Protein 3EPY (pdb70)

Radius of gyration: 21.67 Å; Cα contacts (8 Å, |Δi|>4): 206; chains: 2; bounding box: 31×44×67 Å

B-factor: mean 41.36, std 19.12, range [14.18, 283.68]

InterPro domains:
  IPR000582 Acyl-CoA-binding protein, ACBP [PF00887] (4-78)
  IPR000582 Acyl-CoA-binding protein, ACBP [PR00689] (4-19)
  IPR000582 Acyl-CoA-binding protein, ACBP [PR00689] (21-39)
  IPR000582 Acyl-CoA-binding protein, ACBP [PR00689] (44-59)
  IPR000582 Acyl-CoA-binding protein, ACBP [PR00689] (65-82)
  IPR000582 Acyl-CoA-binding protein, ACBP [PS51228] (3-88)
  IPR014352 FERM/acyl-CoA-binding protein superfamily [G3DSA:1.20.80.10] (1-88)
  IPR035984 Acyl-CoA binding protein superfamily [SSF47027] (3-87)

Nearest PDB structures (foldseek):
  3epy-assembly1_A  TM=1.001E+00  e=4.337E-12  Homo sapiens
  2fj9-assembly1_A  TM=4.838E-01  e=3.938E-06  Homo sapiens
  1hb6-assembly1_A  TM=4.825E-01  e=6.006E-06  Bos taurus
  3epy-assembly1_A  TM=1.011E+00  e=1.715E-12  Homo sapiens

Foldseek 3Di:
DVVVVVVVCVVVVVVVDPDDDDPVVVVVVVVCVCCVPPNDDDDDDPCPVVVVVVVVCVVVVVCPPPDPVRVVVVVVVVVVVVCVVPND/DVVVVVCVVVVVVVDPDDDDPVVVVVVVVCVCCVPPNDDPDDDPCPVVVVVVVVCVVVVVCPPDDPVRVVVVVVVVVVVVCVVPND

Structure (mmCIF, N/CA/C/O backbone):
data_3EPY
#
_entry.id   3EPY
#
_cell.length_a   114.515
_cell.length_b   27.922
_cell.length_c   60.437
_cell.angle_alpha   90.00
_cell.angle_beta   102.79
_cell.angle_gamma   90.00
#
_symmetry.space_group_name_H-M   'C 1 2 1'
#
loop_
_entity.id
_entity.type
_entity.pdbx_description
1 polymer 'Acyl-CoA-binding domain-containing protein 7'
2 non-polymer 'COENZYME A'
3 non-polymer 'PALMITIC ACID'
4 water water
#
loop_
_atom_site.group_PDB
_atom_site.id
_atom_site.type_symbol
_atom_site.label_atom_id
_atom_site.label_alt_id
_atom_site.label_comp_id
_atom_site.label_asym_id
_atom_site.label_entity_id
_atom_site.label_seq_id
_atom_site.pdbx_PDB_ins_code
_atom_site.Cartn_x
_atom_site.Cartn_y
_atom_site.Cartn_z
_atom_site.occupancy
_atom_site.B_iso_or_equiv
_atom_site.auth_seq_id
_atom_site.auth_comp_id
_atom_site.auth_asym_id
_atom_site.auth_atom_id
_atom_site.pdbx_PDB_model_num
ATOM 1 N N . MET A 1 2 ? 71.258 22.866 -35.736 1.00 75.08 1 MET A N 1
ATOM 2 C CA . MET A 1 2 ? 70.899 21.460 -35.616 1.00 76.09 1 MET A CA 1
ATOM 3 C C . MET A 1 2 ? 72.097 20.651 -35.139 1.00 89.58 1 MET A C 1
ATOM 4 O O . MET A 1 2 ? 71.942 19.587 -34.535 1.00 87.52 1 MET A O 1
ATOM 6 N N . ALA A 1 3 ? 73.294 21.160 -35.416 1.00 85.50 2 ALA A N 1
ATOM 7 C CA . ALA A 1 3 ? 74.520 20.541 -34.923 1.00 86.43 2 ALA A CA 1
ATOM 8 C C . ALA A 1 3 ? 74.535 20.527 -33.395 1.00 73.98 2 ALA A C 1
ATOM 9 O O . ALA A 1 3 ? 74.864 19.505 -32.778 1.00 50.95 2 ALA A O 1
ATOM 11 N N . LEU A 1 4 ? 74.183 21.670 -32.805 1.00 58.39 3 LEU A N 1
ATOM 12 C CA . LEU A 1 4 ? 74.093 21.818 -31.357 1.00 59.63 3 LEU A CA 1
ATOM 13 C C . LEU A 1 4 ? 73.050 20.884 -30.769 1.00 59.77 3 LEU A C 1
ATOM 14 O O . LEU A 1 4 ? 73.280 20.283 -29.727 1.00 56.57 3 LEU A O 1
ATOM 16 N N . GLN A 1 5 ? 71.901 20.767 -31.425 1.00 58.70 4 GLN A N 1
ATOM 17 C CA . GLN A 1 5 ? 70.845 19.900 -30.913 1.00 52.30 4 GLN A CA 1
ATOM 18 C C . GLN A 1 5 ? 71.346 18.467 -30.781 1.00 57.94 4 GLN A C 1
ATOM 19 O O . GLN A 1 5 ? 71.142 17.823 -29.756 1.00 60.78 4 GLN A O 1
ATOM 21 N N . ALA A 1 6 ? 72.011 17.973 -31.819 1.00 54.77 5 ALA A N 1
ATOM 22 C CA . ALA A 1 6 ? 72.535 16.612 -31.804 1.00 53.83 5 ALA A CA 1
ATOM 23 C C . ALA A 1 6 ? 73.581 16.419 -30.713 1.00 47.38 5 ALA A C 1
ATOM 24 O O . ALA A 1 6 ? 73.585 15.403 -30.019 1.00 46.98 5 ALA A O 1
ATOM 26 N N . ASP A 1 7 ? 74.477 17.388 -30.571 1.00 50.39 6 ASP A N 1
ATOM 27 C CA . ASP A 1 7 ? 75.507 17.317 -29.543 1.00 43.75 6 ASP A CA 1
ATOM 28 C C . ASP A 1 7 ? 74.888 17.356 -28.145 1.00 37.38 6 ASP A C 1
ATOM 29 O O . ASP A 1 7 ? 75.395 16.724 -27.226 1.00 36.77 6 ASP A O 1
ATOM 31 N N . PHE A 1 8 ? 73.787 18.093 -27.995 1.00 39.93 7 PHE A N 1
ATOM 32 C CA . PHE A 1 8 ? 73.052 18.148 -26.726 1.00 35.97 7 PHE A CA 1
ATOM 33 C C . PHE A 1 8 ? 72.403 16.799 -26.418 1.00 37.42 7 PHE A C 1
ATOM 34 O O . PHE A 1 8 ? 72.478 16.298 -25.294 1.00 36.42 7 PHE A O 1
ATOM 42 N N . ASP A 1 9 ? 71.756 16.216 -27.420 1.00 39.21 8 ASP A N 1
ATOM 43 C CA . ASP A 1 9 ? 71.097 14.933 -27.240 1.00 39.12 8 ASP A CA 1
ATOM 44 C C . ASP A 1 9 ? 72.110 13.873 -26.822 1.00 39.07 8 ASP A C 1
ATOM 45 O O . ASP A 1 9 ? 71.825 13.036 -25.974 1.00 35.12 8 ASP A O 1
ATOM 50 N N . ARG A 1 10 ? 73.297 13.923 -27.415 1.00 36.47 9 ARG A N 1
ATOM 51 C CA . ARG A 1 10 ? 74.324 12.933 -27.121 1.00 42.04 9 ARG A CA 1
ATOM 52 C C . ARG A 1 10 ? 74.922 13.182 -25.743 1.00 45.58 9 ARG A C 1
ATOM 53 O O . ARG A 1 10 ? 75.158 12.240 -24.989 1.00 38.29 9 ARG A O 1
ATOM 55 N N . ALA A 1 11 ? 75.159 14.453 -25.412 1.00 40.81 10 ALA A N 1
ATOM 56 C CA . ALA A 1 11 ? 75.733 14.795 -24.114 1.00 33.91 10 ALA A CA 1
ATOM 57 C C . ALA A 1 11 ? 74.788 14.381 -23.007 1.00 27.08 10 ALA A C 1
ATOM 58 O O . ALA A 1 11 ? 75.215 13.856 -21.984 1.00 30.02 10 ALA A O 1
ATOM 60 N N . ALA A 1 12 ? 73.496 14.621 -23.214 1.00 30.42 11 ALA A N 1
ATOM 61 C CA . ALA A 1 12 ? 72.502 14.351 -22.187 1.00 24.96 11 ALA A CA 1
ATOM 62 C C . ALA A 1 12 ? 72.407 12.850 -21.880 1.00 33.13 11 ALA A C 1
ATOM 63 O O . ALA A 1 12 ? 72.237 12.452 -20.730 1.00 29.95 11 ALA A O 1
ATOM 65 N N . GLU A 1 13 ? 72.532 12.018 -22.901 1.00 35.17 12 GLU A N 1
ATOM 66 C CA . GLU A 1 13 ? 72.461 10.585 -22.674 1.00 36.09 12 GLU A CA 1
ATOM 67 C C . GLU A 1 13 ? 73.794 10.055 -22.151 1.00 32.78 12 GLU A C 1
ATOM 68 O O . GLU A 1 13 ? 73.829 9.176 -21.291 1.00 32.39 12 GLU A O 1
ATOM 74 N N . ASP A 1 14 ? 74.889 10.628 -22.640 1.00 30.42 13 ASP A N 1
ATOM 75 C CA . ASP A 1 14 ? 76.222 10.186 -22.251 1.00 37.60 13 ASP A CA 1
ATOM 76 C C . ASP A 1 14 ? 76.547 10.493 -20.793 1.00 33.45 13 ASP A C 1
ATOM 77 O O . ASP A 1 14 ? 77.283 9.758 -20.140 1.00 28.26 13 ASP A O 1
ATOM 82 N N . VAL A 1 15 ? 75.975 11.560 -20.263 1.00 23.49 14 VAL A N 1
ATOM 83 C CA . VAL A 1 15 ? 76.244 11.902 -18.877 1.00 30.58 14 VAL A CA 1
ATOM 84 C C . VAL A 1 15 ? 75.615 10.870 -17.934 1.00 34.08 14 VAL A C 1
ATOM 85 O O . VAL A 1 15 ? 75.943 10.816 -16.751 1.00 41.83 14 VAL A O 1
ATOM 89 N N . ARG A 1 16 ? 74.709 10.054 -18.466 1.00 31.28 15 ARG A N 1
ATOM 90 C CA . ARG A 1 16 ? 74.098 8.968 -17.695 1.00 38.25 15 ARG A CA 1
ATOM 91 C C . ARG A 1 16 ? 75.089 7.837 -17.442 1.00 39.65 15 ARG A C 1
ATOM 92 O O . ARG A 1 16 ? 74.866 6.995 -16.579 1.00 37.09 15 ARG A O 1
ATOM 100 N N . LYS A 1 17 ? 76.174 7.826 -18.205 1.00 32.28 16 LYS A N 1
ATOM 101 C CA . LYS A 1 17 ? 77.150 6.739 -18.170 1.00 26.96 16 LYS A CA 1
ATOM 102 C C . LYS A 1 17 ? 78.304 6.979 -17.207 1.00 29.45 16 LYS A C 1
ATOM 103 O O . LYS A 1 17 ? 79.266 6.211 -17.190 1.00 27.31 16 LYS A O 1
ATOM 108 N N . LEU A 1 18 ? 78.212 8.033 -16.406 1.00 28.88 17 LEU A N 1
ATOM 109 C CA . LEU A 1 18 ? 79.325 8.418 -15.540 1.00 33.32 17 LEU A CA 1
ATOM 110 C C . LEU A 1 18 ? 79.693 7.280 -14.608 1.00 42.30 17 LEU A C 1
ATOM 111 O O . LEU A 1 18 ? 78.819 6.561 -14.130 1.00 40.23 17 LEU A O 1
ATOM 116 N N . LYS A 1 19 ? 80.986 7.118 -14.339 1.00 31.56 18 LYS A N 1
ATOM 117 C CA . LYS A 1 19 ? 81.426 6.037 -13.459 1.00 35.26 18 LYS A CA 1
ATOM 118 C C . LYS A 1 19 ? 81.375 6.434 -11.985 1.00 47.08 18 LYS A C 1
ATOM 119 O O . LYS A 1 19 ? 81.522 5.592 -11.105 1.00 47.64 18 LYS A O 1
ATOM 125 N N . ALA A 1 20 ? 81.137 7.718 -11.728 1.00 42.22 19 ALA A N 1
ATOM 126 C CA . ALA A 1 20 ? 80.995 8.217 -10.365 1.00 43.24 19 ALA A CA 1
ATOM 127 C C . ALA A 1 20 ? 79.926 9.305 -10.295 1.00 48.74 19 ALA A C 1
ATOM 128 O O . ALA A 1 20 ? 79.704 10.044 -11.262 1.00 46.09 19 ALA A O 1
ATOM 130 N N . ARG A 1 21 ? 79.271 9.412 -9.147 1.00 48.61 20 ARG A N 1
ATOM 131 C CA . ARG A 1 21 ? 78.231 10.414 -8.972 1.00 50.68 20 ARG A CA 1
ATOM 132 C C . ARG A 1 21 ? 78.847 11.796 -8.756 1.00 56.02 20 ARG A C 1
ATOM 133 O O . ARG A 1 21 ? 79.637 11.985 -7.831 1.00 52.58 20 ARG A O 1
ATOM 141 N N . PRO A 1 22 ? 78.494 12.770 -9.616 1.00 53.90 21 PRO A N 1
ATOM 142 C CA . PRO A 1 22 ? 78.951 14.150 -9.427 1.00 41.39 21 PRO A CA 1
ATOM 143 C C . PRO A 1 22 ? 78.465 14.717 -8.096 1.00 47.21 21 PRO A C 1
ATOM 144 O O . PRO A 1 22 ? 77.427 14.285 -7.596 1.00 51.11 21 PRO A O 1
ATOM 148 N N . ASP A 1 23 ? 79.204 15.662 -7.521 1.00 46.30 22 ASP A N 1
ATOM 149 C CA . ASP A 1 23 ? 78.769 16.293 -6.274 1.00 56.31 22 ASP A CA 1
ATOM 150 C C . ASP A 1 23 ? 77.503 17.135 -6.482 1.00 55.02 22 ASP A C 1
ATOM 151 O O . ASP A 1 23 ? 77.081 17.371 -7.617 1.00 47.91 22 ASP A O 1
ATOM 156 N N . ASP A 1 24 ? 76.896 17.574 -5.385 1.00 58.56 23 ASP A N 1
ATOM 157 C CA . ASP A 1 24 ? 75.600 18.247 -5.452 1.00 55.29 23 ASP A CA 1
ATOM 158 C C . ASP A 1 24 ? 75.615 19.460 -6.368 1.00 46.38 23 ASP A C 1
ATOM 159 O O . ASP A 1 24 ? 74.726 19.625 -7.194 1.00 63.72 23 ASP A O 1
ATOM 164 N N . GLY A 1 25 ? 76.625 20.308 -6.226 1.00 49.06 24 GLY A N 1
ATOM 165 C CA . GLY A 1 25 ? 76.694 21.523 -7.019 1.00 41.50 24 GLY A CA 1
ATOM 166 C C . GLY A 1 25 ? 76.834 21.238 -8.499 1.00 38.96 24 GLY A C 1
ATOM 167 O O . GLY A 1 25 ? 76.361 22.001 -9.334 1.00 38.34 24 GLY A O 1
ATOM 168 N N . GLU A 1 26 ? 77.490 20.132 -8.831 1.00 47.19 25 GLU A N 1
ATOM 169 C CA . GLU A 1 26 ? 77.643 19.737 -10.225 1.00 40.58 25 GLU A CA 1
ATOM 170 C C . GLU A 1 26 ? 76.320 19.269 -10.796 1.00 34.63 25 GLU A C 1
ATOM 171 O O . GLU A 1 26 ? 76.014 19.529 -11.954 1.00 31.24 25 GLU A O 1
ATOM 177 N N . LEU A 1 27 ? 75.542 18.564 -9.986 1.00 41.20 26 LEU A N 1
ATOM 178 C CA . LEU A 1 27 ? 74.243 18.083 -10.426 1.00 37.03 26 LEU A CA 1
ATOM 179 C C . LEU A 1 27 ? 73.290 19.253 -10.590 1.00 29.51 26 LEU A C 1
ATOM 180 O O . LEU A 1 27 ? 72.461 19.253 -11.489 1.00 27.79 26 LEU A O 1
ATOM 185 N N . LYS A 1 28 ? 73.394 20.237 -9.704 1.00 32.21 27 LYS A N 1
ATOM 186 C CA . LYS A 1 28 ? 72.580 21.446 -9.836 1.00 31.99 27 LYS A CA 1
ATOM 187 C C . LYS A 1 28 ? 72.882 22.201 -11.140 1.00 38.89 27 LYS A C 1
ATOM 188 O O . LYS A 1 28 ? 71.973 22.567 -11.875 1.00 40.78 27 LYS A O 1
ATOM 194 N N . GLU A 1 29 ? 74.157 22.430 -11.435 1.00 44.20 28 GLU A N 1
ATOM 195 C CA . GLU A 1 29 ? 74.523 23.146 -12.657 1.00 41.99 28 GLU A CA 1
ATOM 196 C C . GLU A 1 29 ? 74.025 22.397 -13.910 1.00 34.42 28 GLU A C 1
ATOM 197 O O . GLU A 1 29 ? 73.484 22.989 -14.841 1.00 36.02 28 GLU A O 1
ATOM 203 N N . LEU A 1 30 ? 74.201 21.082 -13.910 1.00 24.07 29 LEU A N 1
ATOM 204 C CA . LEU A 1 30 ? 73.754 20.234 -14.997 1.00 23.41 29 LEU A CA 1
ATOM 205 C C . LEU A 1 30 ? 72.242 20.329 -15.182 1.00 28.84 29 LEU A C 1
ATOM 206 O O . LEU A 1 30 ? 71.735 20.444 -16.293 1.00 29.32 29 LEU A O 1
ATOM 211 N N . TYR A 1 31 ? 71.522 20.282 -14.073 1.00 23.68 30 TYR A N 1
ATOM 212 C CA . TYR A 1 31 ? 70.063 20.306 -14.133 1.00 23.33 30 TYR A CA 1
ATOM 213 C C . TYR A 1 31 ? 69.569 21.676 -14.600 1.00 19.44 30 TYR A C 1
ATOM 214 O O . TYR A 1 31 ? 68.688 21.782 -15.440 1.00 27.09 30 TYR A O 1
ATOM 223 N N . GLY A 1 32 ? 70.150 22.728 -14.037 1.00 21.66 31 GLY A N 1
ATOM 224 C CA . GLY A 1 32 ? 69.763 24.079 -14.382 1.00 21.00 31 GLY A CA 1
ATOM 225 C C . GLY A 1 32 ? 69.907 24.348 -15.857 1.00 28.34 31 GLY A C 1
ATOM 226 O O . GLY A 1 32 ? 69.028 24.933 -16.477 1.00 25.71 31 GLY A O 1
ATOM 227 N N . LEU A 1 33 ? 71.019 23.906 -16.428 1.00 19.73 32 LEU A N 1
ATOM 228 C CA . LEU A 1 33 ? 71.284 24.121 -17.844 1.00 20.88 32 LEU A CA 1
ATOM 229 C C . LEU A 1 33 ? 70.355 23.315 -18.724 1.00 19.56 32 LEU A C 1
ATOM 230 O O . LEU A 1 33 ? 69.913 23.765 -19.776 1.00 24.75 32 LEU A O 1
ATOM 235 N N . TYR A 1 34 ? 70.093 22.087 -18.302 1.00 22.81 33 TYR A N 1
ATOM 236 C CA . TYR A 1 34 ? 69.217 21.201 -19.047 1.00 25.19 33 TYR A CA 1
ATOM 237 C C . TYR A 1 34 ? 67.819 21.806 -19.167 1.00 18.39 33 TYR A C 1
ATOM 238 O O . TYR A 1 34 ? 67.245 21.851 -20.261 1.00 27.83 33 TYR A O 1
ATOM 247 N N . LYS A 1 35 ? 67.270 22.262 -18.043 1.00 17.70 34 LYS A N 1
ATOM 248 C CA . LYS A 1 35 ? 65.932 22.866 -18.049 1.00 22.82 34 LYS A CA 1
ATOM 249 C C . LYS A 1 35 ? 65.928 24.140 -18.859 1.00 27.43 34 LYS A C 1
ATOM 250 O O . LYS A 1 35 ? 65.036 24.351 -19.677 1.00 32.80 34 LYS A O 1
ATOM 256 N N . GLN A 1 36 ? 66.916 25.003 -18.630 1.00 25.18 35 GLN A N 1
ATOM 257 C CA . GLN A 1 36 ? 66.960 26.280 -19.349 1.00 23.89 35 GLN A CA 1
ATOM 258 C C . GLN A 1 36 ? 67.075 26.055 -20.857 1.00 26.69 35 GLN A C 1
ATOM 259 O O . GLN A 1 36 ? 66.537 26.807 -21.647 1.00 30.74 35 GLN A O 1
ATOM 265 N N . ALA A 1 37 ? 67.759 24.987 -21.246 1.00 24.28 36 ALA A N 1
ATOM 266 C CA . ALA A 1 37 ? 67.951 24.671 -22.653 1.00 38.40 36 ALA A CA 1
ATOM 267 C C . ALA A 1 37 ? 66.667 24.169 -23.307 1.00 30.21 36 ALA A C 1
ATOM 268 O O . ALA A 1 37 ? 66.329 24.555 -24.418 1.00 37.57 36 ALA A O 1
ATOM 270 N N . ILE A 1 38 ? 65.961 23.299 -22.602 1.00 36.14 37 ILE A N 1
ATOM 271 C CA . ILE A 1 38 ? 64.821 22.604 -23.165 1.00 32.20 37 ILE A CA 1
ATOM 272 C C . ILE A 1 38 ? 63.533 23.364 -22.922 1.00 33.38 37 ILE A C 1
ATOM 273 O O . ILE A 1 38 ? 62.669 23.428 -23.798 1.00 42.83 37 ILE A O 1
ATOM 278 N N . VAL A 1 39 ? 63.412 23.945 -21.732 1.00 29.68 38 VAL A N 1
ATOM 279 C CA . VAL A 1 39 ? 62.196 24.645 -21.319 1.00 31.69 38 VAL A CA 1
ATOM 280 C C . VAL A 1 39 ? 62.264 26.175 -21.392 1.00 40.99 38 VAL A C 1
ATOM 281 O O . VAL A 1 39 ? 61.266 26.828 -21.665 1.00 41.72 38 VAL A O 1
ATOM 285 N N . GLY A 1 40 ? 63.432 26.742 -21.123 1.00 34.73 39 GLY A N 1
ATOM 286 C CA . GLY A 1 40 ? 63.573 28.177 -20.994 1.00 33.32 39 GLY A CA 1
ATOM 287 C C . GLY A 1 40 ? 63.384 28.661 -19.561 1.00 29.57 39 GLY A C 1
ATOM 288 O O . GLY A 1 40 ? 63.484 27.893 -18.607 1.00 32.49 39 GLY A O 1
ATOM 289 N N . ASP A 1 41 ? 63.112 29.950 -19.412 1.00 26.63 40 ASP A N 1
ATOM 290 C CA . ASP A 1 41 ? 62.861 30.552 -18.108 1.00 19.50 40 ASP A CA 1
ATOM 291 C C . ASP A 1 41 ? 61.755 29.828 -17.350 1.00 18.28 40 ASP A C 1
ATOM 292 O O . ASP A 1 41 ? 60.757 29.406 -17.932 1.00 24.47 40 ASP A O 1
ATOM 297 N N . ILE A 1 42 ? 61.930 29.711 -16.042 1.00 22.96 41 ILE A N 1
ATOM 298 C CA . ILE A 1 42 ? 60.857 29.316 -15.146 1.00 21.42 41 ILE A CA 1
ATOM 299 C C . ILE A 1 42 ? 59.675 30.241 -15.404 1.00 28.42 41 ILE A C 1
ATOM 300 O O . ILE A 1 42 ? 59.847 31.456 -15.530 1.00 22.26 41 ILE A O 1
ATOM 305 N N . ASN A 1 43 ? 58.471 29.698 -15.497 1.00 20.38 42 ASN A N 1
ATOM 306 C CA . ASN A 1 43 ? 57.382 30.574 -15.914 1.00 23.36 42 ASN A CA 1
ATOM 307 C C . ASN A 1 43 ? 56.433 31.082 -14.827 1.00 22.30 42 ASN A C 1
ATOM 308 O O . ASN A 1 43 ? 55.427 31.722 -15.127 1.00 23.18 42 ASN A O 1
ATOM 313 N N . ILE A 1 44 ? 56.762 30.822 -13.569 1.00 28.97 43 ILE A N 1
ATOM 314 C CA . ILE A 1 44 ? 55.969 31.359 -12.466 1.00 27.43 43 ILE A CA 1
ATOM 315 C C . ILE A 1 44 ? 56.848 31.732 -11.286 1.00 28.57 43 ILE A C 1
ATOM 316 O O . ILE A 1 44 ? 57.893 31.109 -11.045 1.00 29.34 43 ILE A O 1
ATOM 321 N N . ALA A 1 45 ? 56.428 32.747 -10.541 1.00 22.86 44 ALA A N 1
ATOM 322 C CA . ALA A 1 45 ? 57.144 33.129 -9.328 1.00 30.09 44 ALA A CA 1
ATOM 323 C C . ALA A 1 45 ? 56.696 32.191 -8.210 1.00 27.63 44 ALA A C 1
ATOM 324 O O . ALA A 1 45 ? 55.547 32.264 -7.768 1.00 30.00 44 ALA A O 1
ATOM 326 N N . CYS A 1 46 ? 57.574 31.272 -7.795 1.00 23.85 45 CYS A N 1
ATOM 327 C CA . CYS A 1 46 ? 57.213 30.324 -6.739 1.00 24.98 45 CYS A CA 1
ATOM 328 C C . CYS A 1 46 ? 57.161 31.047 -5.411 1.00 23.44 45 CYS A C 1
ATOM 329 O O . CYS A 1 46 ? 58.144 31.641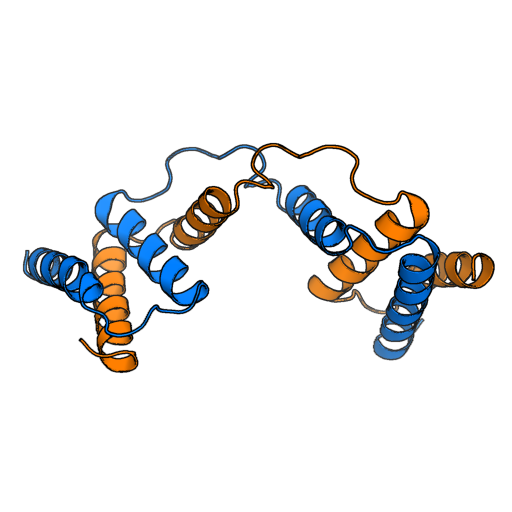 -4.974 1.00 26.31 45 CYS A O 1
ATOM 332 N N . PRO A 1 47 ? 55.995 31.015 -4.769 1.00 33.47 46 PRO A N 1
ATOM 333 C CA . PRO A 1 47 ? 55.824 31.823 -3.570 1.00 31.10 46 PRO A CA 1
ATOM 334 C C . PRO A 1 47 ? 56.937 31.547 -2.594 1.00 27.39 46 PRO A C 1
ATOM 335 O O . PRO A 1 47 ? 57.346 30.393 -2.401 1.00 27.84 46 PRO A O 1
ATOM 339 N N . GLY A 1 48 ? 57.440 32.614 -1.993 1.00 32.29 47 GLY A N 1
ATOM 340 C CA . GLY A 1 48 ? 58.500 32.499 -1.034 1.00 28.69 47 GLY A CA 1
ATOM 341 C C . GLY A 1 48 ? 59.880 32.435 -1.657 1.00 54.05 47 GLY A C 1
ATOM 342 O O . GLY A 1 48 ? 60.812 33.051 -1.155 1.00 48.48 47 GLY A O 1
ATOM 343 N N . MET A 1 49 ? 60.019 31.686 -2.746 1.00 56.04 48 MET A N 1
ATOM 344 C CA . MET A 1 49 ? 61.321 31.499 -3.376 1.00 34.40 48 MET A CA 1
ATOM 345 C C . MET A 1 49 ? 62.002 32.826 -3.654 1.00 50.91 48 MET A C 1
ATOM 346 O O . MET A 1 49 ? 63.227 32.914 -3.672 1.00 50.62 48 MET A O 1
ATOM 351 N N . LEU A 1 50 ? 61.193 33.858 -3.859 1.00 47.40 49 LEU A N 1
ATOM 352 C CA . LEU A 1 50 ? 61.698 35.201 -4.090 1.00 50.55 49 LEU A CA 1
ATOM 353 C C . LEU A 1 50 ? 61.790 35.985 -2.779 1.00 38.74 49 LEU A C 1
ATOM 354 O O . LEU A 1 50 ? 62.367 37.073 -2.734 1.00 59.43 49 LEU A O 1
ATOM 359 N N . ASP A 1 51 ? 61.213 35.419 -1.723 1.00 40.36 50 ASP A N 1
ATOM 360 C CA . ASP A 1 51 ? 61.332 35.934 -0.353 1.00 37.79 50 ASP A CA 1
ATOM 361 C C . ASP A 1 51 ? 62.698 35.548 0.207 1.00 31.70 50 ASP A C 1
ATOM 362 O O . ASP A 1 51 ? 62.809 34.629 1.023 1.00 40.42 50 ASP A O 1
ATOM 367 N N . LEU A 1 52 ? 63.734 36.247 -0.244 1.00 34.67 51 LEU A N 1
ATOM 368 C CA . LEU A 1 52 ? 65.106 35.891 0.096 1.00 34.60 51 LEU A CA 1
ATOM 369 C C . LEU A 1 52 ? 65.415 36.125 1.567 1.00 38.12 51 LEU A C 1
ATOM 370 O O . LEU A 1 52 ? 66.150 35.355 2.183 1.00 35.15 51 LEU A O 1
ATOM 375 N N . LYS A 1 53 ? 64.843 37.174 2.138 1.00 35.44 52 LYS A N 1
ATOM 376 C CA . LYS A 1 53 ? 65.040 37.441 3.559 1.00 45.70 52 LYS A CA 1
ATOM 377 C C . LYS A 1 53 ? 64.448 36.323 4.409 1.00 41.17 52 LYS A C 1
ATOM 378 O O . LYS A 1 53 ? 65.105 35.804 5.320 1.00 35.72 52 LYS A O 1
ATOM 381 N N . GLY A 1 54 ? 63.204 35.959 4.115 1.00 29.03 53 GLY A N 1
ATOM 382 C CA . GLY A 1 54 ? 62.533 34.912 4.866 1.00 28.66 53 GLY A CA 1
ATOM 383 C C . GLY A 1 54 ? 63.213 33.555 4.718 1.00 25.74 53 GLY A C 1
ATOM 384 O O . GLY A 1 54 ? 63.328 32.815 5.675 1.00 26.60 53 GLY A O 1
ATOM 385 N N . LYS A 1 55 ? 63.661 33.241 3.509 1.00 21.00 54 LYS A N 1
ATOM 386 C CA . LYS A 1 55 ? 64.343 31.983 3.244 1.00 31.43 54 LYS A CA 1
ATOM 387 C C . LYS A 1 55 ? 65.651 31.928 4.021 1.00 28.52 54 LYS A C 1
ATOM 388 O O . LYS A 1 55 ? 65.991 30.901 4.611 1.00 22.46 54 LYS A O 1
ATOM 394 N N . ALA A 1 56 ? 66.389 33.037 4.021 1.00 33.14 55 ALA A N 1
ATOM 395 C CA . ALA A 1 56 ? 67.676 33.091 4.718 1.00 27.50 55 ALA A CA 1
ATOM 396 C C . ALA A 1 56 ? 67.519 32.885 6.227 1.00 28.08 55 ALA A C 1
ATOM 397 O O . ALA A 1 56 ? 68.328 32.218 6.866 1.00 24.94 55 ALA A O 1
ATOM 399 N N . LYS A 1 57 ? 66.480 33.473 6.799 1.00 20.94 56 LYS A N 1
ATOM 400 C CA . LYS A 1 57 ? 66.238 33.317 8.224 1.00 19.99 56 LYS A CA 1
ATOM 401 C C . LYS A 1 57 ? 65.901 31.870 8.575 1.00 21.86 56 LYS A C 1
ATOM 402 O O . LYS A 1 57 ? 66.456 31.292 9.514 1.00 23.50 56 LYS A O 1
ATOM 408 N N . TRP A 1 58 ? 64.997 31.284 7.808 1.00 21.58 57 TRP A N 1
ATOM 409 C CA . TRP A 1 58 ? 64.633 29.888 8.028 1.00 22.46 57 TRP A CA 1
ATOM 410 C C . TRP A 1 58 ? 65.859 28.988 7.925 1.00 23.35 57 TRP A C 1
ATOM 411 O O . TRP A 1 58 ? 66.086 28.164 8.802 1.00 21.26 57 TRP A O 1
ATOM 422 N N . GLU A 1 59 ? 66.644 29.148 6.855 1.00 24.56 58 GLU A N 1
ATOM 423 C CA . GLU A 1 59 ? 67.830 28.305 6.650 1.00 24.57 58 GLU A CA 1
ATOM 424 C C . GLU A 1 59 ? 68.814 28.462 7.805 1.00 24.84 58 GLU A C 1
ATOM 425 O O . GLU A 1 59 ? 69.337 27.474 8.329 1.00 25.27 58 GLU A O 1
ATOM 431 N N . ALA A 1 60 ? 69.054 29.713 8.193 1.00 23.62 59 ALA A N 1
ATOM 432 C CA . ALA A 1 60 ? 69.997 30.047 9.251 1.00 21.85 59 ALA A CA 1
ATOM 433 C C . ALA A 1 60 ? 69.585 29.399 10.557 1.00 17.52 59 ALA A C 1
ATOM 434 O O . ALA A 1 60 ? 70.391 28.764 11.232 1.00 24.79 59 ALA A O 1
ATOM 436 N N . TRP A 1 61 ? 68.311 29.535 10.893 1.00 16.09 60 TRP A N 1
ATOM 437 C CA . TRP A 1 61 ? 67.772 29.027 12.149 1.00 19.95 60 TRP A CA 1
ATOM 438 C C . TRP A 1 61 ? 67.598 27.492 12.101 1.00 25.03 60 TRP A C 1
ATOM 439 O O . TRP A 1 61 ? 67.884 26.794 13.061 1.00 22.00 60 TRP A O 1
ATOM 450 N N . ASN A 1 62 ? 67.137 26.974 10.976 1.00 21.83 61 ASN A N 1
ATOM 451 C CA . ASN A 1 62 ? 66.979 25.525 10.832 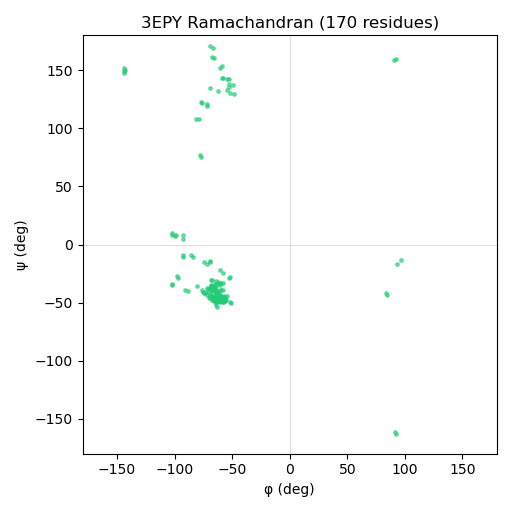1.00 22.40 61 ASN A CA 1
ATOM 452 C C . ASN A 1 62 ? 68.301 24.780 11.007 1.00 24.67 61 ASN A C 1
ATOM 453 O O . ASN A 1 62 ? 68.322 23.660 11.513 1.00 33.51 61 ASN A O 1
ATOM 458 N N . LEU A 1 63 ? 69.401 25.404 10.599 1.00 22.85 62 LEU A N 1
ATOM 459 C CA . LEU A 1 63 ? 70.734 24.820 10.780 1.00 25.16 62 LEU A CA 1
ATOM 460 C C . LEU A 1 63 ? 71.050 24.517 12.240 1.00 37.20 62 LEU A C 1
ATOM 461 O O . LEU A 1 63 ? 71.885 23.665 12.535 1.00 41.74 62 LEU A O 1
ATOM 466 N N . LYS A 1 64 ? 70.400 25.231 13.153 1.00 31.95 63 LYS A N 1
ATOM 467 C CA . LYS A 1 64 ? 70.699 25.100 14.577 1.00 21.08 63 LYS A CA 1
ATOM 468 C C . LYS A 1 64 ? 69.710 24.209 15.295 1.00 24.31 63 LYS A C 1
ATOM 469 O O . LYS A 1 64 ? 69.734 24.100 16.515 1.00 27.52 63 LYS A O 1
ATOM 475 N N . LYS A 1 65 ? 68.829 23.578 14.523 1.00 26.10 64 LYS A N 1
ATOM 476 C CA . LYS A 1 65 ? 67.828 22.673 15.071 1.00 38.73 64 LYS A CA 1
ATOM 477 C C . LYS A 1 65 ? 68.476 21.694 16.033 1.00 45.36 64 LYS A C 1
ATOM 478 O O . LYS A 1 65 ? 69.483 21.063 15.704 1.00 40.41 64 LYS A O 1
ATOM 482 N N . GLY A 1 66 ? 67.905 21.579 17.227 1.00 32.44 65 GLY A N 1
ATOM 483 C CA . GLY A 1 66 ? 68.361 20.586 18.184 1.00 41.61 65 GLY A CA 1
ATOM 484 C C . GLY A 1 66 ? 69.411 21.052 19.175 1.00 34.06 65 GLY A C 1
ATOM 485 O O . GLY A 1 66 ? 69.646 20.374 20.179 1.00 36.61 65 GLY A O 1
ATOM 486 N N . LEU A 1 67 ? 70.065 22.179 18.887 1.00 34.24 66 LEU A N 1
ATOM 487 C CA . LEU A 1 67 ? 70.978 22.767 19.862 1.00 30.96 66 LEU A CA 1
ATOM 488 C C . LEU A 1 67 ? 70.173 23.135 21.089 1.00 34.99 66 LEU A C 1
ATOM 489 O O . LEU A 1 67 ? 69.120 23.767 20.977 1.00 36.03 66 LEU A O 1
ATOM 494 N N . SER A 1 68 ? 70.669 22.748 22.258 1.00 35.43 67 SER A N 1
ATOM 495 C CA . SER A 1 68 ? 70.033 23.109 23.514 1.00 34.20 67 SER A CA 1
ATOM 496 C C . SER A 1 68 ? 70.147 24.608 23.741 1.00 48.83 67 SER A C 1
ATOM 497 O O . SER A 1 68 ? 70.985 25.273 23.133 1.00 42.47 67 SER A O 1
ATOM 500 N N . THR A 1 69 ? 69.302 25.135 24.619 1.00 53.13 68 THR A N 1
ATOM 501 C CA . THR A 1 69 ? 69.329 26.553 24.942 1.00 46.17 68 THR A CA 1
ATOM 502 C C . THR A 1 69 ? 70.743 26.983 25.302 1.00 56.15 68 THR A C 1
ATOM 503 O O . THR A 1 69 ? 71.265 27.967 24.778 1.00 46.31 68 THR A O 1
ATOM 507 N N . GLU A 1 70 ? 71.355 26.229 26.207 1.00 48.93 69 GLU A N 1
ATOM 508 C CA . GLU A 1 70 ? 72.670 26.558 26.735 1.00 49.51 69 GLU A CA 1
ATOM 509 C C . GLU A 1 70 ? 73.738 26.602 25.654 1.00 50.16 69 GLU A C 1
ATOM 510 O O . GLU A 1 70 ? 74.542 27.533 25.604 1.00 42.27 69 GLU A O 1
ATOM 512 N N . ASP A 1 71 ? 73.757 25.585 24.800 1.00 46.83 70 ASP A N 1
ATOM 513 C CA . ASP A 1 71 ? 74.754 25.512 23.741 1.00 45.40 70 ASP A CA 1
ATOM 514 C C . ASP A 1 71 ? 74.562 26.605 22.687 1.00 42.59 70 ASP A C 1
ATOM 515 O O . ASP A 1 71 ? 75.536 27.152 22.177 1.00 42.35 70 ASP A O 1
ATOM 520 N N . ALA A 1 72 ? 73.309 26.922 22.365 1.00 37.04 71 ALA A N 1
ATOM 521 C CA . ALA A 1 72 ? 73.020 28.017 21.434 1.00 28.83 71 ALA A CA 1
ATOM 522 C C . ALA A 1 72 ? 73.388 29.397 22.017 1.00 33.52 71 ALA A C 1
ATOM 523 O O . ALA A 1 72 ? 73.900 30.277 21.317 1.00 29.98 71 ALA A O 1
ATOM 525 N N . THR A 1 73 ? 73.126 29.576 23.303 1.00 31.66 72 THR A N 1
ATOM 526 C CA . THR A 1 73 ? 73.498 30.794 23.994 1.00 38.61 72 THR A CA 1
ATOM 527 C C . THR A 1 73 ? 75.023 30.956 24.034 1.00 42.13 72 THR A C 1
ATOM 528 O O . THR A 1 73 ? 75.555 32.022 23.717 1.00 44.15 72 THR A O 1
ATOM 532 N N . SER A 1 74 ? 75.712 29.889 24.423 1.00 39.60 73 SER A N 1
ATOM 533 C CA . SER A 1 74 ? 77.165 29.874 24.467 1.00 43.84 73 SER A CA 1
ATOM 534 C C . SER A 1 74 ? 77.739 30.224 23.108 1.00 39.67 73 SER A C 1
ATOM 535 O O . SER A 1 74 ? 78.622 31.068 22.995 1.00 35.12 73 SER A O 1
ATOM 538 N N . ALA A 1 75 ? 77.225 29.573 22.073 1.00 34.10 74 ALA A N 1
ATOM 539 C CA . ALA A 1 75 ? 77.722 29.784 20.720 1.00 40.48 74 ALA A CA 1
ATOM 540 C C . ALA A 1 75 ? 77.440 31.193 20.203 1.00 42.01 74 ALA A C 1
ATOM 541 O O . ALA A 1 75 ? 78.262 31.766 19.483 1.00 38.98 74 ALA A O 1
ATOM 543 N N . TYR A 1 76 ? 76.281 31.744 20.555 1.00 40.50 75 TYR A N 1
ATOM 544 C CA . TYR A 1 76 ? 75.950 33.101 20.142 1.00 34.06 75 TYR A CA 1
ATOM 545 C C . TYR A 1 76 ? 77.018 34.049 20.662 1.00 36.49 75 TYR A C 1
ATOM 546 O O . TYR A 1 76 ? 77.537 34.878 19.928 1.00 35.18 75 TYR A O 1
ATOM 555 N N . ILE A 1 77 ? 77.319 33.928 21.948 1.00 37.61 76 ILE A N 1
ATOM 556 C CA . ILE A 1 77 ? 78.324 34.771 22.584 1.00 37.52 76 ILE A CA 1
ATOM 557 C C . ILE A 1 77 ? 79.685 34.664 21.896 1.00 39.87 76 ILE A C 1
ATOM 558 O O . ILE A 1 77 ? 80.335 35.675 21.633 1.00 43.66 76 ILE A O 1
ATOM 563 N N . SER A 1 78 ? 80.118 33.446 21.597 1.00 42.42 77 SER A N 1
ATOM 564 C CA . SER A 1 78 ? 81.405 33.267 20.933 1.00 44.85 77 SER A CA 1
ATOM 565 C C . SER A 1 78 ? 81.385 33.909 19.559 1.00 44.23 77 SER A C 1
ATOM 566 O O . SER A 1 78 ? 82.347 34.560 19.160 1.00 45.23 77 SER A O 1
ATOM 569 N N . LYS A 1 79 ? 80.284 33.729 18.835 1.00 32.93 78 LYS A N 1
ATOM 570 C CA . LYS A 1 79 ? 80.148 34.324 17.512 1.00 43.74 78 LYS A CA 1
ATOM 571 C C . LYS A 1 79 ? 80.159 35.856 17.583 1.00 38.30 78 LYS A C 1
ATOM 572 O O . LYS A 1 79 ? 80.883 36.515 16.840 1.00 47.04 78 LYS A O 1
ATOM 578 N N . ALA A 1 80 ? 79.361 36.411 18.488 1.00 33.10 79 ALA A N 1
ATOM 579 C CA . ALA A 1 80 ? 79.297 37.849 18.672 1.00 34.38 79 ALA A CA 1
ATOM 580 C C . ALA A 1 80 ? 80.670 38.424 19.020 1.00 40.26 79 ALA A C 1
ATOM 581 O O . ALA A 1 80 ? 81.078 39.443 18.469 1.00 38.56 79 ALA A O 1
ATOM 583 N N . LYS A 1 81 ? 81.375 37.764 19.935 1.00 33.59 80 LYS A N 1
ATOM 584 C CA . LYS A 1 81 ? 82.721 38.168 20.325 1.00 45.58 80 LYS A CA 1
ATOM 585 C C . LYS A 1 81 ? 83.650 38.127 19.122 1.00 55.09 80 LYS A C 1
ATOM 586 O O . LYS A 1 81 ? 84.510 38.992 18.956 1.00 51.61 80 LYS A O 1
ATOM 592 N N . GLU A 1 82 ? 83.474 37.119 18.278 1.00 43.45 81 GLU A N 1
ATOM 593 C CA . GLU A 1 82 ? 84.287 37.010 17.076 1.00 47.70 81 GLU A CA 1
ATOM 594 C C . GLU A 1 82 ? 84.090 38.207 16.145 1.00 44.74 81 GLU A C 1
ATOM 595 O O . GLU A 1 82 ? 85.061 38.743 15.606 1.00 38.60 81 GLU A O 1
ATOM 601 N N . LEU A 1 83 ? 82.833 38.615 15.956 1.00 35.83 82 LEU A N 1
ATOM 602 C CA . LEU A 1 83 ? 82.489 39.742 15.084 1.00 43.44 82 LEU A CA 1
ATOM 603 C C . LEU A 1 83 ? 82.942 41.079 15.653 1.00 41.38 82 LEU A C 1
ATOM 604 O O . LEU A 1 83 ? 83.356 41.970 14.915 1.00 42.26 82 LEU A O 1
ATOM 609 N N . ILE A 1 84 ? 82.838 41.212 16.969 1.00 35.12 83 ILE A N 1
ATOM 610 C CA . ILE A 1 84 ? 83.327 42.386 17.678 1.00 36.69 83 ILE A CA 1
ATOM 611 C C . ILE A 1 84 ? 84.847 42.502 17.556 1.00 39.32 83 ILE A C 1
ATOM 612 O O . ILE A 1 84 ? 85.379 43.597 17.373 1.00 38.74 83 ILE A O 1
ATOM 617 N N . GLU A 1 85 ? 85.545 41.375 17.641 1.00 46.49 84 GLU A N 1
ATOM 618 C CA . GLU A 1 85 ? 86.999 41.388 17.489 1.00 53.37 84 GLU A CA 1
ATOM 619 C C . GLU A 1 85 ? 87.379 41.745 16.062 1.00 48.45 84 GLU A C 1
ATOM 620 O O . GLU A 1 85 ? 88.267 42.560 15.827 1.00 49.97 84 GLU A 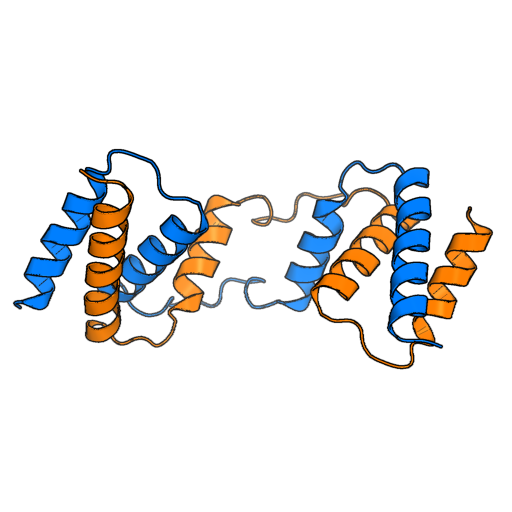O 1
ATOM 626 N N . LYS A 1 86 ? 86.680 41.146 15.107 1.00 50.69 85 LYS A N 1
ATOM 627 C CA . LYS A 1 86 ? 86.942 41.404 13.698 1.00 56.82 85 LYS A CA 1
ATOM 628 C C . LYS A 1 86 ? 86.676 42.857 13.306 1.00 53.94 85 LYS A C 1
ATOM 629 O O . LYS A 1 86 ? 87.538 43.524 12.742 1.00 50.14 85 LYS A O 1
ATOM 635 N N . TYR A 1 87 ? 85.483 43.349 13.606 1.00 41.82 86 TYR A N 1
ATOM 636 C CA . TYR A 1 87 ? 85.055 44.642 13.075 1.00 41.62 86 TYR A CA 1
ATOM 637 C C . TYR A 1 87 ? 85.269 45.814 14.035 1.00 40.60 86 TYR A C 1
ATOM 638 O O . TYR A 1 87 ? 85.470 46.948 13.601 1.00 44.96 86 TYR A O 1
ATOM 647 N N . GLY A 1 88 ? 85.221 45.539 15.334 1.00 38.92 87 GLY A N 1
ATOM 648 C CA . GLY A 1 88 ? 85.412 46.567 16.338 1.00 38.70 87 GLY A CA 1
ATOM 649 C C . GLY A 1 88 ? 84.106 47.196 16.778 1.00 42.65 87 GLY A C 1
ATOM 650 O O . GLY A 1 88 ? 83.107 47.114 16.072 1.00 34.82 87 GLY A O 1
ATOM 651 N N . ILE A 1 89 ? 84.117 47.821 17.952 1.00 42.34 88 ILE A N 1
ATOM 652 C CA . ILE A 1 89 ? 82.963 48.576 18.438 1.00 40.85 88 ILE A CA 1
ATOM 653 C C . ILE A 1 89 ? 83.375 49.872 19.132 1.00 47.95 88 ILE A C 1
ATOM 654 O O . ILE A 1 89 ? 82.526 50.587 19.659 1.00 56.58 88 ILE A O 1
ATOM 660 N N . LEU B 1 4 ? 75.782 32.839 31.893 1.00 59.33 3 LEU B N 1
ATOM 661 C CA . LEU B 1 4 ? 75.580 32.781 30.446 1.00 56.53 3 LEU B CA 1
ATOM 662 C C . LEU B 1 4 ? 74.518 33.763 29.975 1.00 57.75 3 LEU B C 1
ATOM 663 O O . LEU B 1 4 ? 74.704 34.439 28.967 1.00 52.11 3 LEU B O 1
ATOM 665 N N . GLN B 1 5 ? 73.406 33.834 30.701 1.00 58.00 4 GLN B N 1
ATOM 666 C CA . GLN B 1 5 ? 72.316 34.728 30.336 1.00 50.92 4 GLN B CA 1
ATOM 667 C C . GLN B 1 5 ? 72.807 36.168 30.246 1.00 59.42 4 GLN B C 1
ATOM 668 O O . GLN B 1 5 ? 72.549 36.864 29.262 1.00 62.12 4 GLN B O 1
ATOM 670 N N . ALA B 1 6 ? 73.527 36.612 31.273 1.00 56.34 5 ALA B N 1
ATOM 671 C CA . ALA B 1 6 ? 74.043 37.978 31.312 1.00 54.54 5 ALA B CA 1
ATOM 672 C C . ALA B 1 6 ? 75.020 38.244 30.174 1.00 47.27 5 ALA B C 1
ATOM 673 O O . ALA B 1 6 ? 74.971 39.293 29.532 1.00 41.54 5 ALA B O 1
ATOM 675 N N . ASP B 1 7 ? 75.913 37.292 29.930 1.00 49.43 6 ASP B N 1
ATOM 676 C CA . ASP B 1 7 ? 76.860 37.411 28.828 1.00 42.08 6 ASP B CA 1
ATOM 677 C C . ASP B 1 7 ? 76.135 37.459 27.473 1.00 31.17 6 ASP B C 1
ATOM 678 O O . ASP B 1 7 ? 76.578 38.144 26.557 1.00 34.18 6 ASP B O 1
ATOM 683 N N . PHE B 1 8 ? 75.026 36.728 27.353 1.00 36.48 7 PHE B N 1
ATOM 684 C CA . PHE B 1 8 ? 74.225 36.739 26.125 1.00 36.09 7 PHE B CA 1
ATOM 685 C C . PHE B 1 8 ? 73.572 38.098 25.930 1.00 35.23 7 PHE B C 1
ATOM 686 O O . PHE B 1 8 ? 73.618 38.670 24.850 1.00 33.18 7 PHE B O 1
ATOM 694 N N . ASP B 1 9 ? 72.955 38.607 26.984 1.00 37.73 8 ASP B N 1
ATOM 695 C CA . ASP B 1 9 ? 72.299 39.907 26.913 1.00 39.92 8 ASP B CA 1
ATOM 696 C C . ASP B 1 9 ? 73.281 41.009 26.510 1.00 38.52 8 ASP B C 1
ATOM 697 O O . ASP B 1 9 ? 72.945 41.901 25.731 1.00 38.63 8 ASP B O 1
ATOM 702 N N . ARG B 1 10 ? 74.500 40.939 27.032 1.00 36.99 9 ARG B N 1
ATOM 703 C CA . ARG B 1 10 ? 75.503 41.956 26.741 1.00 40.24 9 ARG B CA 1
ATOM 704 C C . ARG B 1 10 ? 76.012 41.811 25.315 1.00 47.46 9 ARG B C 1
ATOM 705 O O . ARG B 1 10 ? 76.217 42.808 24.614 1.00 36.00 9 ARG B O 1
ATOM 707 N N . ALA B 1 11 ? 76.220 40.567 24.891 1.00 42.23 10 ALA B N 1
ATOM 708 C CA . ALA B 1 11 ? 76.730 40.311 23.558 1.00 39.48 10 ALA B CA 1
ATOM 709 C C . ALA B 1 11 ? 75.714 40.764 22.521 1.00 30.31 10 ALA B C 1
ATOM 710 O O . ALA B 1 11 ? 76.076 41.348 21.506 1.00 30.15 10 ALA B O 1
ATOM 712 N N . ALA B 1 12 ? 74.439 40.497 22.790 1.00 32.90 11 ALA B N 1
ATOM 713 C CA . ALA B 1 12 ? 73.366 40.813 21.851 1.00 27.41 11 ALA B CA 1
ATOM 714 C C . ALA B 1 12 ? 73.258 42.319 21.639 1.00 31.75 11 ALA B C 1
ATOM 715 O O . ALA B 1 12 ? 73.038 42.785 20.527 1.00 30.70 11 ALA B O 1
ATOM 717 N N . GLU B 1 13 ? 73.426 43.083 22.711 1.00 40.39 12 GLU B N 1
ATOM 718 C CA . GLU B 1 13 ? 73.359 44.534 22.606 1.00 38.51 12 GLU B CA 1
ATOM 719 C C . GLU B 1 13 ? 74.642 45.079 21.984 1.00 33.82 12 GLU B C 1
ATOM 720 O O . GLU B 1 13 ? 74.600 45.990 21.161 1.00 29.87 12 GLU B O 1
ATOM 726 N N . ASP B 1 14 ? 75.777 44.498 22.362 1.00 26.86 13 ASP B N 1
ATOM 727 C CA . ASP B 1 14 ? 77.068 45.005 21.920 1.00 35.00 13 ASP B CA 1
ATOM 728 C C . ASP B 1 14 ? 77.292 44.817 20.432 1.00 26.65 13 ASP B C 1
ATOM 729 O O . ASP B 1 14 ? 77.963 45.628 19.782 1.00 33.66 13 ASP B O 1
ATOM 734 N N . VAL B 1 15 ? 76.714 43.770 19.877 1.00 26.00 14 VAL B N 1
ATOM 735 C CA . VAL B 1 15 ? 76.905 43.482 18.472 1.00 25.71 14 VAL B CA 1
ATOM 736 C C . VAL B 1 15 ? 76.202 44.542 17.624 1.00 32.94 14 VAL B C 1
ATOM 737 O O . VAL B 1 15 ? 76.450 44.660 16.422 1.00 36.75 14 VAL B O 1
ATOM 741 N N . ARG B 1 16 ? 75.336 45.333 18.256 1.00 32.40 15 ARG B N 1
ATOM 742 C CA . ARG B 1 16 ? 74.686 46.459 17.570 1.00 35.37 15 ARG B CA 1
ATOM 743 C C . ARG B 1 16 ? 75.654 47.615 17.360 1.00 40.51 15 ARG B C 1
ATOM 744 O O . ARG B 1 16 ? 75.394 48.529 16.576 1.00 40.95 15 ARG B O 1
ATOM 752 N N . LYS B 1 17 ? 76.773 47.570 18.073 1.00 32.16 16 LYS B N 1
ATOM 753 C CA . LYS B 1 17 ? 77.745 48.651 18.057 1.00 23.82 16 LYS B CA 1
ATOM 754 C C . LYS B 1 17 ? 78.852 48.473 17.023 1.00 31.75 16 LYS B C 1
ATOM 755 O O . LYS B 1 17 ? 79.791 49.274 16.980 1.00 32.63 16 LYS B O 1
ATOM 761 N N . LEU B 1 18 ? 78.756 47.434 16.201 1.00 34.28 17 LEU B N 1
ATOM 762 C CA . LEU B 1 18 ? 79.842 47.094 15.291 1.00 32.16 17 LEU B CA 1
ATOM 763 C C . LEU B 1 18 ? 80.145 48.254 14.369 1.00 40.71 17 LEU B C 1
ATOM 764 O O . LEU B 1 18 ? 79.236 48.958 13.942 1.00 39.13 17 LEU B O 1
ATOM 769 N N . LYS B 1 19 ? 81.426 48.452 14.063 1.00 32.42 18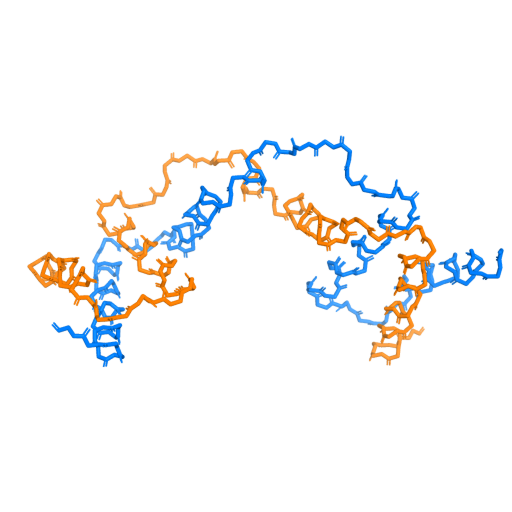 LYS B N 1
ATOM 770 C CA . LYS B 1 19 ? 81.831 49.572 13.216 1.00 35.30 18 LYS B CA 1
ATOM 771 C C . LYS B 1 19 ? 81.704 49.250 11.726 1.00 44.37 18 LYS B C 1
ATOM 772 O O . LYS B 1 19 ? 81.799 50.134 10.877 1.00 51.96 18 LYS B O 1
ATOM 778 N N . ALA B 1 20 ? 81.474 47.981 11.413 1.00 46.95 19 ALA B N 1
ATOM 779 C CA . ALA B 1 20 ? 81.229 47.579 10.032 1.00 45.97 19 ALA B CA 1
ATOM 780 C C . ALA B 1 20 ? 80.207 46.452 9.965 1.00 43.91 19 ALA B C 1
ATOM 781 O O . ALA B 1 20 ? 80.065 45.661 10.902 1.00 42.49 19 ALA B O 1
ATOM 783 N N . ARG B 1 21 ? 79.486 46.388 8.856 1.00 45.59 20 ARG B N 1
ATOM 784 C CA . ARG B 1 21 ? 78.457 45.363 8.686 1.00 51.46 20 ARG B CA 1
ATOM 785 C C . ARG B 1 21 ? 79.091 44.005 8.374 1.00 52.14 20 ARG B C 1
ATOM 786 O O . ARG B 1 21 ? 79.835 43.878 7.408 1.00 51.37 20 ARG B O 1
ATOM 794 N N . PRO B 1 22 ? 78.810 42.987 9.208 1.00 51.38 21 PRO B N 1
ATOM 795 C CA . PRO B 1 22 ? 79.267 41.620 8.920 1.00 44.05 21 PRO B CA 1
ATOM 796 C C . PRO B 1 22 ? 78.722 41.119 7.584 1.00 42.77 21 PRO B C 1
ATOM 797 O O . PRO B 1 22 ? 77.668 41.579 7.142 1.00 45.96 21 PRO B O 1
ATOM 801 N N . ASP B 1 23 ? 79.425 40.190 6.948 1.00 41.88 22 ASP B N 1
ATOM 802 C CA . ASP B 1 23 ? 78.953 39.636 5.683 1.00 54.10 22 ASP B CA 1
ATOM 803 C C . ASP B 1 23 ? 77.717 38.770 5.905 1.00 53.23 22 ASP B C 1
ATOM 804 O O . ASP B 1 23 ? 77.346 38.484 7.043 1.00 47.06 22 ASP B O 1
ATOM 809 N N . ASP B 1 24 ? 77.080 38.362 4.816 1.00 54.48 23 ASP B N 1
ATOM 810 C CA . ASP B 1 24 ? 75.796 37.677 4.901 1.00 53.28 23 ASP B CA 1
ATOM 811 C C . ASP B 1 24 ? 75.858 36.412 5.748 1.00 46.44 23 ASP B C 1
ATOM 812 O O . ASP B 1 24 ? 75.005 36.194 6.602 1.00 59.96 23 ASP B O 1
ATOM 817 N N . GLY B 1 25 ? 76.869 35.584 5.517 1.00 44.73 24 GLY B N 1
ATOM 818 C CA . GLY B 1 25 ? 77.006 34.340 6.254 1.00 40.03 24 GLY B CA 1
ATOM 819 C C . GLY B 1 25 ? 77.188 34.566 7.740 1.00 37.75 24 GLY B C 1
ATOM 820 O O . GLY B 1 25 ? 76.758 33.756 8.561 1.00 36.67 24 GLY B O 1
ATOM 821 N N . GLU B 1 26 ? 77.837 35.674 8.081 1.00 38.94 25 GLU B N 1
ATOM 822 C CA . GLU B 1 26 ? 78.081 36.041 9.470 1.00 39.97 25 GLU B CA 1
ATOM 823 C C . GLU B 1 26 ? 76.780 36.418 10.156 1.00 35.99 25 GLU B C 1
ATOM 824 O O . GLU B 1 26 ? 76.543 36.042 11.302 1.00 28.78 25 GLU B O 1
ATOM 830 N N . LEU B 1 27 ? 75.949 37.175 9.445 1.00 37.32 26 LEU B N 1
ATOM 831 C CA . LEU B 1 27 ? 74.643 37.567 9.960 1.00 38.18 26 LEU B CA 1
ATOM 832 C C . LEU B 1 27 ? 73.722 36.361 10.110 1.00 26.93 26 LEU B C 1
ATOM 833 O O . LEU B 1 27 ? 72.954 36.268 11.055 1.00 22.49 26 LEU B O 1
ATOM 838 N N . LYS B 1 28 ? 73.805 35.435 9.172 1.00 28.41 27 LYS B N 1
ATOM 839 C CA . LYS B 1 28 ? 73.011 34.212 9.251 1.00 36.27 27 LYS B CA 1
ATOM 840 C C . LYS B 1 28 ? 73.371 33.404 10.504 1.00 35.84 27 LYS B C 1
ATOM 841 O O . LYS B 1 28 ? 72.497 32.994 11.260 1.00 39.36 27 LYS B O 1
ATOM 845 N N . GLU B 1 29 ? 74.661 33.198 10.738 1.00 42.75 28 GLU B N 1
ATOM 846 C CA . GLU B 1 29 ? 75.099 32.440 11.903 1.00 37.66 28 GLU B CA 1
ATOM 847 C C . GLU B 1 29 ? 74.630 33.106 13.196 1.00 33.38 28 GLU B C 1
ATOM 848 O O . GLU B 1 29 ? 74.150 32.443 14.107 1.00 36.99 28 GLU B O 1
ATOM 854 N N . LEU B 1 30 ? 74.783 34.426 13.272 1.00 25.94 29 LEU B N 1
ATOM 855 C CA . LEU B 1 30 ? 74.367 35.193 14.443 1.00 30.20 29 LEU B CA 1
ATOM 856 C C . LEU B 1 30 ? 72.852 35.097 14.669 1.00 26.54 29 LEU B C 1
ATOM 857 O O . LEU B 1 30 ? 72.397 34.894 15.789 1.00 30.24 29 LEU B O 1
ATOM 862 N N . TYR B 1 31 ? 72.082 35.244 13.600 1.00 22.56 30 TYR B N 1
ATOM 863 C CA . TYR B 1 31 ? 70.621 35.192 13.686 1.00 24.06 30 TYR B CA 1
ATOM 864 C C . TYR B 1 31 ? 70.134 33.810 14.108 1.00 20.48 30 TYR B C 1
ATOM 865 O O . TYR B 1 31 ? 69.314 33.685 15.013 1.00 24.52 30 TYR B O 1
ATOM 874 N N . GLY B 1 32 ? 70.636 32.773 13.447 1.00 29.33 31 GLY B N 1
ATOM 875 C CA . GLY B 1 32 ? 70.266 31.406 13.780 1.00 21.40 31 GLY B CA 1
ATOM 876 C C . GLY B 1 32 ? 70.487 31.078 15.239 1.00 27.87 31 GLY B C 1
ATOM 877 O O . GLY B 1 32 ? 69.638 30.471 15.877 1.00 25.60 31 GLY B O 1
ATOM 878 N N . LEU B 1 33 ? 71.628 31.494 15.776 1.00 18.92 32 LEU B N 1
ATOM 879 C CA . LEU B 1 33 ? 71.974 31.200 17.165 1.00 23.02 32 LEU B CA 1
ATOM 880 C C . LEU B 1 33 ? 71.131 31.996 18.140 1.00 19.55 32 LEU B C 1
ATOM 881 O O . LEU B 1 33 ? 70.751 31.507 19.202 1.00 21.93 32 LEU B O 1
ATOM 886 N N . TYR B 1 34 ? 70.846 33.238 17.776 1.00 21.02 33 TYR B N 1
ATOM 887 C CA . TYR B 1 34 ? 70.000 34.098 18.580 1.00 19.94 33 TYR B CA 1
ATOM 888 C C . TYR B 1 34 ? 68.610 33.507 18.750 1.00 19.59 33 TYR B C 1
ATOM 889 O O . TYR B 1 34 ? 68.093 33.431 19.874 1.00 29.65 33 TYR B O 1
ATOM 898 N N . LYS B 1 35 ? 67.995 33.087 17.647 1.00 21.51 34 LYS B N 1
ATOM 899 C CA . LYS B 1 35 ? 66.647 32.507 17.708 1.00 18.81 34 LYS B CA 1
ATOM 900 C C . LYS B 1 35 ? 66.681 31.186 18.455 1.00 29.20 34 LYS B C 1
ATOM 901 O O . LYS B 1 35 ? 65.838 30.937 19.312 1.00 28.73 34 LYS B O 1
ATOM 907 N N . GLN B 1 36 ? 67.660 30.343 18.144 1.00 23.95 35 GLN B N 1
ATOM 908 C CA . GLN B 1 36 ? 67.739 29.039 18.796 1.00 28.13 35 GLN B CA 1
ATOM 909 C C . GLN B 1 36 ? 67.910 29.234 20.301 1.00 26.29 35 GLN B C 1
ATOM 910 O O . GLN B 1 36 ? 67.380 28.470 21.082 1.00 31.26 35 GLN B O 1
ATOM 916 N N . ALA B 1 37 ? 68.637 30.282 20.691 1.00 19.99 36 ALA B N 1
ATOM 917 C CA . ALA B 1 37 ? 68.897 30.554 22.105 1.00 39.08 36 ALA B CA 1
ATOM 918 C C . ALA B 1 37 ? 67.648 31.013 22.849 1.00 31.03 36 ALA B C 1
ATOM 919 O O . ALA B 1 37 ? 67.350 30.546 23.952 1.00 38.93 36 ALA B O 1
ATOM 921 N N . ILE B 1 38 ? 66.931 31.945 22.235 1.00 33.38 37 ILE B N 1
ATOM 922 C CA . ILE B 1 38 ? 65.813 32.618 22.868 1.00 33.49 37 ILE B CA 1
ATOM 923 C C . ILE B 1 38 ? 64.516 31.852 22.657 1.00 31.03 37 ILE B C 1
ATOM 924 O O . ILE B 1 38 ? 63.702 31.736 23.566 1.00 38.48 37 ILE B O 1
ATOM 929 N N . VAL B 1 39 ? 64.339 31.323 21.452 1.00 29.91 38 VAL B N 1
ATOM 930 C CA . VAL B 1 39 ? 63.095 30.638 21.072 1.00 33.19 38 VAL B CA 1
ATOM 931 C C . VAL B 1 39 ? 63.154 29.115 21.082 1.00 40.74 38 VAL B C 1
ATOM 932 O O . VAL B 1 39 ? 62.161 28.453 21.391 1.00 42.46 38 VAL B O 1
ATOM 936 N N . GLY B 1 40 ? 64.301 28.554 20.715 1.00 36.73 39 GLY B N 1
ATOM 937 C CA . GLY B 1 40 ? 64.418 27.114 20.554 1.00 33.07 39 GLY B CA 1
ATOM 938 C C . GLY B 1 40 ? 64.147 26.669 19.126 1.00 33.14 39 GLY B C 1
ATOM 939 O O . GLY B 1 40 ? 64.199 27.477 18.195 1.00 24.88 39 GLY B O 1
ATOM 940 N N . ASP B 1 41 ? 63.883 25.372 18.952 1.00 25.41 40 ASP B N 1
ATOM 941 C CA . ASP B 1 41 ? 63.545 24.806 17.650 1.00 22.86 40 ASP B CA 1
ATOM 942 C C . ASP B 1 41 ? 62.394 25.568 16.979 1.00 19.12 40 ASP B C 1
ATOM 943 O O . ASP B 1 41 ? 61.456 26.000 17.634 1.00 19.37 40 ASP B O 1
ATOM 948 N N . ILE B 1 42 ? 62.485 25.715 15.662 1.00 24.25 41 ILE B N 1
ATOM 949 C CA . ILE B 1 42 ? 61.368 26.153 14.842 1.00 20.67 41 ILE B CA 1
ATOM 950 C C . ILE B 1 42 ? 60.218 25.202 15.158 1.00 29.76 41 ILE B C 1
ATOM 951 O O . ILE B 1 42 ? 60.435 23.993 15.209 1.00 21.40 41 ILE B O 1
ATOM 956 N N . ASN B 1 43 ? 59.008 25.709 15.401 1.00 18.45 42 ASN B N 1
ATOM 957 C CA . ASN B 1 43 ? 57.946 24.823 15.882 1.00 21.22 42 ASN B CA 1
ATOM 958 C C . ASN B 1 43 ? 56.945 24.321 14.823 1.00 30.58 42 ASN B C 1
ATOM 959 O O . ASN B 1 43 ? 55.936 23.675 15.154 1.00 24.10 42 ASN B O 1
ATOM 964 N N . ILE B 1 44 ? 57.225 24.602 13.551 1.00 34.28 43 ILE B N 1
ATOM 965 C CA . ILE B 1 44 ? 56.392 24.070 12.473 1.00 28.35 43 ILE B CA 1
ATOM 966 C C . ILE B 1 44 ? 57.231 23.719 11.253 1.00 27.01 43 ILE B C 1
ATOM 967 O O . ILE B 1 44 ? 58.242 24.362 10.976 1.00 26.35 43 ILE B O 1
ATOM 972 N N . ALA B 1 45 ? 56.814 22.684 10.530 1.00 25.82 44 ALA B N 1
ATOM 973 C CA . ALA B 1 45 ? 57.467 22.326 9.272 1.00 22.84 44 ALA B CA 1
ATOM 974 C C . ALA B 1 45 ? 56.967 23.274 8.190 1.00 20.38 44 ALA B C 1
ATOM 975 O O . ALA B 1 45 ? 55.809 23.214 7.798 1.00 24.89 44 ALA B O 1
ATOM 977 N N . CYS B 1 46 ? 57.825 24.197 7.753 1.00 23.24 45 CYS B N 1
ATOM 978 C CA . CYS B 1 46 ? 57.445 25.158 6.716 1.00 26.35 45 CYS B CA 1
ATOM 979 C C . CYS B 1 46 ? 57.350 24.450 5.391 1.00 25.57 45 CYS B C 1
ATOM 980 O O . CYS B 1 46 ? 58.323 23.857 4.920 1.00 27.19 45 CYS B O 1
ATOM 983 N N . PRO B 1 47 ? 56.162 24.477 4.797 1.00 26.49 46 PRO B N 1
ATOM 984 C CA . PRO B 1 47 ? 55.939 23.713 3.579 1.00 29.12 46 PRO B CA 1
ATOM 985 C C . PRO B 1 47 ? 57.038 23.985 2.579 1.00 25.57 46 PRO B C 1
ATOM 986 O O . PRO B 1 47 ? 57.447 25.147 2.396 1.00 26.42 46 PRO B O 1
ATOM 990 N N . GLY B 1 48 ? 57.515 22.927 1.940 1.00 38.73 47 GLY B N 1
ATOM 991 C CA . GLY B 1 48 ? 58.538 23.066 0.950 1.00 33.96 47 GLY B CA 1
ATOM 992 C C . GLY B 1 48 ? 59.937 23.108 1.526 1.00 53.50 47 GLY B C 1
ATOM 993 O O . GLY B 1 48 ? 60.844 22.480 0.984 1.00 47.49 47 GLY B O 1
ATOM 994 N N . MET B 1 49 ? 60.116 23.851 2.615 1.00 55.96 48 MET B N 1
ATOM 995 C CA . MET B 1 49 ? 61.438 24.040 3.202 1.00 34.67 48 MET B CA 1
ATOM 996 C C . MET B 1 49 ? 62.124 22.713 3.452 1.00 54.95 48 MET B C 1
ATOM 997 O O . MET B 1 49 ? 63.353 22.625 3.430 1.00 54.15 48 MET B O 1
ATOM 1002 N N . LEU B 1 50 ? 61.324 21.679 3.685 1.00 47.35 49 LEU B N 1
ATOM 1003 C CA . LEU B 1 50 ? 61.853 20.338 3.877 1.00 53.68 49 LEU B CA 1
ATOM 1004 C C . LEU B 1 50 ? 61.898 19.557 2.560 1.00 39.72 49 LEU B C 1
ATOM 1005 O O . LEU B 1 50 ? 62.483 18.475 2.486 1.00 59.72 49 LEU B O 1
ATOM 1010 N N . ASP B 1 51 ? 61.290 20.130 1.526 1.00 45.25 50 ASP B N 1
ATOM 1011 C CA . ASP B 1 51 ? 61.372 19.615 0.155 1.00 37.93 50 ASP B CA 1
ATOM 1012 C C . ASP B 1 51 ? 62.720 20.012 -0.448 1.00 35.17 50 ASP B C 1
ATOM 1013 O O . ASP B 1 51 ? 62.815 20.942 -1.251 1.00 37.39 50 ASP B O 1
ATOM 1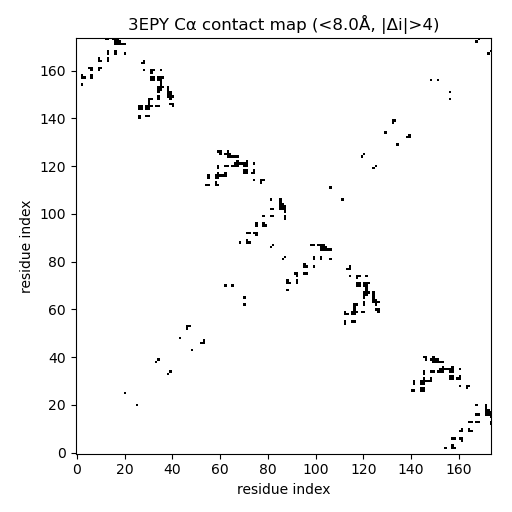018 N N . LEU B 1 52 ? 63.762 19.298 -0.046 1.00 37.29 51 LEU B N 1
ATOM 1019 C CA . LEU B 1 52 ? 65.116 19.641 -0.432 1.00 35.26 51 LEU B CA 1
ATOM 1020 C C . LEU B 1 52 ? 65.366 19.429 -1.922 1.00 36.90 51 LEU B C 1
ATOM 1021 O O . LEU B 1 52 ? 66.099 20.186 -2.545 1.00 36.19 51 LEU B O 1
ATOM 1026 N N . LYS B 1 53 ? 64.745 18.408 -2.497 1.00 37.94 52 LYS B N 1
ATOM 1027 C CA . LYS B 1 53 ? 64.920 18.126 -3.914 1.00 46.13 52 LYS B CA 1
ATOM 1028 C C . LYS B 1 53 ? 64.306 19.238 -4.758 1.00 39.89 52 LYS B C 1
ATOM 1029 O O . LYS B 1 53 ? 64.929 19.740 -5.692 1.00 35.27 52 LYS B O 1
ATOM 1032 N N . GLY B 1 54 ? 63.079 19.618 -4.418 1.00 33.48 53 GLY B N 1
ATOM 1033 C CA . GLY B 1 54 ? 62.369 20.674 -5.123 1.00 30.43 53 GLY B CA 1
ATOM 1034 C C . GLY B 1 54 ? 63.056 22.026 -4.993 1.00 26.42 53 GLY B C 1
ATOM 1035 O O . GLY B 1 54 ? 63.192 22.754 -5.974 1.00 27.44 53 GLY B O 1
ATOM 1036 N N . LYS B 1 55 ? 63.493 22.351 -3.783 1.00 24.55 54 LYS B N 1
ATOM 1037 C CA . LYS B 1 55 ? 64.243 23.577 -3.519 1.00 30.42 54 LYS B CA 1
ATOM 1038 C C . LYS B 1 55 ? 65.508 23.648 -4.361 1.00 22.73 54 LYS B C 1
ATOM 1039 O O . LYS B 1 55 ? 65.841 24.687 -4.924 1.00 24.70 54 LYS B O 1
ATOM 1045 N N . ALA B 1 56 ? 66.238 22.543 -4.410 1.00 30.85 55 ALA B N 1
ATOM 1046 C CA . ALA B 1 56 ? 67.514 22.511 -5.115 1.00 32.60 55 ALA B CA 1
ATOM 1047 C C . ALA B 1 56 ? 67.311 22.718 -6.609 1.00 24.97 55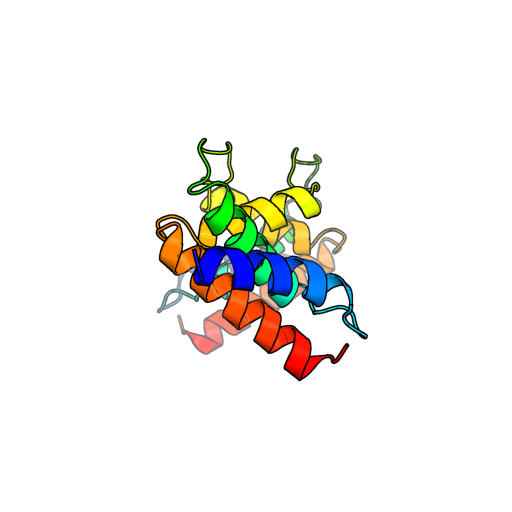 ALA B C 1
ATOM 1048 O O . ALA B 1 56 ? 68.097 23.401 -7.254 1.00 23.96 55 ALA B O 1
ATOM 1050 N N . LYS B 1 57 ? 66.255 22.114 -7.149 1.00 25.74 56 LYS B N 1
ATOM 1051 C CA . LYS B 1 57 ? 65.924 22.248 -8.562 1.00 24.77 56 LYS B CA 1
ATOM 1052 C C . LYS B 1 57 ? 65.593 23.693 -8.918 1.00 18.99 56 LYS B C 1
ATOM 1053 O O . LYS B 1 57 ? 66.112 24.230 -9.890 1.00 22.58 56 LYS B O 1
ATOM 1059 N N . TRP B 1 58 ? 64.731 24.310 -8.119 1.00 22.80 57 TRP B N 1
ATOM 1060 C CA . TRP B 1 58 ? 64.362 25.704 -8.328 1.00 23.82 57 TRP B CA 1
ATOM 1061 C C . TRP B 1 58 ? 65.600 26.612 -8.301 1.00 29.33 57 TRP B C 1
ATOM 1062 O O . TRP B 1 58 ? 65.770 27.466 -9.165 1.00 23.09 57 TRP B O 1
ATOM 1073 N N . GLU B 1 59 ? 66.473 26.410 -7.323 1.00 24.51 58 GLU B N 1
ATOM 1074 C CA . GLU B 1 59 ? 67.645 27.276 -7.177 1.00 27.44 58 GLU B CA 1
ATOM 1075 C C . GLU B 1 59 ? 68.543 27.108 -8.376 1.00 24.87 58 GLU B C 1
ATOM 1076 O O . GLU B 1 59 ? 69.020 28.084 -8.941 1.00 28.82 58 GLU B O 1
ATOM 1082 N N . ALA B 1 60 ? 68.759 25.849 -8.754 1.00 27.27 59 ALA B N 1
ATOM 1083 C CA . ALA B 1 60 ? 69.652 25.502 -9.850 1.00 27.56 59 ALA B CA 1
ATOM 1084 C C . ALA B 1 60 ? 69.162 26.119 -11.143 1.00 23.06 59 ALA B C 1
ATOM 1085 O O . ALA B 1 60 ? 69.926 26.749 -11.869 1.00 30.57 59 ALA B O 1
ATOM 1087 N N . TRP B 1 61 ? 67.869 25.960 -11.415 1.00 20.69 60 TRP B N 1
ATOM 1088 C CA . TRP B 1 61 ? 67.273 26.440 -12.651 1.00 15.79 60 TRP B CA 1
ATOM 1089 C C . TRP B 1 61 ? 67.108 27.976 -12.651 1.00 24.67 60 TRP B C 1
ATOM 1090 O O . TRP B 1 61 ? 67.382 28.626 -13.657 1.00 22.66 60 TRP B O 1
ATOM 1101 N N . ASN B 1 62 ? 66.682 28.553 -11.525 1.00 16.15 61 ASN B N 1
ATOM 1102 C CA . ASN B 1 62 ? 66.563 30.007 -11.413 1.00 23.05 61 ASN B CA 1
ATOM 1103 C C . ASN B 1 62 ? 67.879 30.726 -11.682 1.00 31.32 61 ASN B C 1
ATOM 1104 O O . ASN B 1 62 ? 67.882 31.827 -12.199 1.00 29.64 61 ASN B O 1
ATOM 1109 N N . LEU B 1 63 ? 68.994 30.098 -11.323 1.00 24.86 62 LEU B N 1
ATOM 1110 C CA . LEU B 1 63 ? 70.298 30.690 -11.566 1.00 21.92 62 LEU B CA 1
ATOM 1111 C C . LEU B 1 63 ? 70.567 30.924 -13.048 1.00 32.52 62 LEU B C 1
ATOM 1112 O O . LEU B 1 63 ? 71.396 31.750 -13.414 1.00 44.88 62 LEU B O 1
ATOM 1117 N N . LYS B 1 64 ? 69.872 30.197 -13.909 1.00 30.36 63 LYS B N 1
ATOM 1118 C CA . LYS B 1 64 ? 70.137 30.285 -15.343 1.00 19.33 63 LYS B CA 1
ATOM 1119 C C . LYS B 1 64 ? 69.082 31.135 -16.043 1.00 25.08 63 LYS B C 1
ATOM 1120 O O . LYS B 1 64 ? 69.011 31.180 -17.271 1.00 34.42 63 LYS B O 1
ATOM 1126 N N . LYS B 1 65 ? 68.255 31.805 -15.252 1.00 26.44 64 LYS B N 1
ATOM 1127 C CA . LYS B 1 65 ? 67.223 32.670 -15.813 1.00 36.41 64 LYS B CA 1
ATOM 1128 C C . LYS B 1 65 ? 67.831 33.653 -16.814 1.00 47.50 64 LYS B C 1
ATOM 1129 O O . LYS B 1 65 ? 68.840 34.314 -16.533 1.00 38.34 64 LYS B O 1
ATOM 1131 N N . GLY B 1 66 ? 67.223 33.733 -17.993 1.00 28.93 65 GLY B N 1
ATOM 1132 C CA . GLY B 1 66 ? 67.638 34.698 -18.987 1.00 38.67 65 GLY B CA 1
ATOM 1133 C C . GLY B 1 66 ? 68.582 34.210 -20.068 1.00 36.64 65 GLY B C 1
ATOM 1134 O O . GLY B 1 66 ? 68.784 34.908 -21.056 1.00 40.64 65 GLY B O 1
ATOM 1135 N N . LEU B 1 67 ? 69.172 33.034 -19.902 1.00 32.50 66 LEU B N 1
ATOM 1136 C CA . LEU B 1 67 ? 70.001 32.459 -20.957 1.00 25.67 66 LEU B CA 1
ATOM 1137 C C . LEU B 1 67 ? 69.136 32.045 -22.130 1.00 35.53 66 LEU B C 1
ATOM 1138 O O . LEU B 1 67 ? 68.104 31.394 -21.948 1.00 38.18 66 LEU B O 1
ATOM 1143 N N . SER B 1 68 ? 69.570 32.388 -23.336 1.00 39.90 67 SER B N 1
ATOM 1144 C CA . SER B 1 68 ? 68.884 31.950 -24.543 1.00 42.04 67 SER B CA 1
ATOM 1145 C C . SER B 1 68 ? 68.967 30.432 -24.706 1.00 50.77 67 SER B C 1
ATOM 1146 O O . SER B 1 68 ? 69.832 29.781 -24.119 1.00 44.98 67 SER B O 1
ATOM 1149 N N . THR B 1 69 ? 68.071 29.873 -25.511 1.00 50.41 68 THR B N 1
ATOM 1150 C CA . THR B 1 69 ? 68.070 28.440 -25.747 1.00 47.31 68 THR B CA 1
ATOM 1151 C C . THR B 1 69 ? 69.453 27.995 -26.171 1.00 56.53 68 THR B C 1
ATOM 1152 O O . THR B 1 69 ? 70.000 27.046 -25.623 1.00 48.34 68 THR B O 1
ATOM 1156 N N . GLU B 1 70 ? 70.015 28.703 -27.144 1.00 56.07 69 GLU B N 1
ATOM 1157 C CA . GLU B 1 70 ? 71.305 28.345 -27.717 1.00 54.03 69 GLU B CA 1
ATOM 1158 C C . GLU B 1 70 ? 72.452 28.370 -26.704 1.00 52.93 69 GLU B C 1
ATOM 1159 O O . GLU B 1 70 ? 73.281 27.456 -26.678 1.00 45.75 69 GLU B O 1
ATOM 1161 N N . ASP B 1 71 ? 72.520 29.427 -25.897 1.00 52.69 70 ASP B N 1
ATOM 1162 C CA . ASP B 1 71 ? 73.577 29.551 -24.893 1.00 48.47 70 ASP B CA 1
ATOM 1163 C C . ASP B 1 71 ? 73.434 28.476 -23.819 1.00 42.90 70 ASP B C 1
ATOM 1164 O O . ASP B 1 71 ? 74.427 27.930 -23.345 1.00 42.35 70 ASP B O 1
ATOM 1169 N N . ALA B 1 72 ? 72.198 28.199 -23.417 1.00 38.47 71 ALA B N 1
ATOM 1170 C CA . ALA B 1 72 ? 71.943 27.172 -22.412 1.00 27.55 71 ALA B CA 1
ATOM 1171 C C . ALA B 1 72 ? 72.272 25.776 -22.953 1.00 36.94 71 ALA B C 1
ATOM 1172 O O . ALA B 1 72 ? 72.802 24.935 -22.238 1.00 39.54 71 ALA B O 1
ATOM 1174 N N . THR B 1 73 ? 71.959 25.545 -24.224 1.00 36.36 72 THR B N 1
ATOM 1175 C CA . THR B 1 73 ? 72.285 24.298 -24.894 1.00 40.25 72 THR B CA 1
ATOM 1176 C C . THR B 1 73 ? 73.790 24.093 -24.989 1.00 45.44 72 THR B C 1
ATOM 1177 O O . THR B 1 73 ? 74.314 23.018 -24.668 1.00 48.44 72 THR B O 1
ATOM 1181 N N . SER B 1 74 ? 74.469 25.127 -25.463 1.00 44.94 73 SER B N 1
ATOM 1182 C CA . SER B 1 74 ? 75.914 25.109 -25.607 1.00 49.12 73 SER B CA 1
ATOM 1183 C C . SER B 1 74 ? 76.580 24.859 -24.268 1.00 44.06 73 SER B C 1
ATOM 1184 O O . SER B 1 74 ? 77.466 24.026 -24.165 1.00 37.78 73 SER B O 1
ATOM 1186 N N . ALA B 1 75 ? 76.146 25.584 -23.244 1.00 44.84 74 ALA B N 1
ATOM 1187 C CA . ALA B 1 75 ? 76.704 25.411 -21.908 1.00 47.22 74 ALA B CA 1
ATOM 1188 C C . ALA B 1 75 ? 76.427 24.022 -21.303 1.00 42.40 74 ALA B C 1
ATOM 1189 O O . ALA B 1 75 ? 77.276 23.465 -20.608 1.00 41.00 74 ALA B O 1
ATOM 1191 N N . TYR B 1 76 ? 75.252 23.453 -21.562 1.00 39.40 75 TYR B N 1
ATOM 1192 C CA . TYR B 1 76 ? 74.970 22.117 -21.040 1.00 34.41 75 TYR B CA 1
ATOM 1193 C C . TYR B 1 76 ? 75.986 21.117 -21.580 1.00 38.12 75 TYR B C 1
ATOM 1194 O O . TYR B 1 76 ? 76.548 20.319 -20.837 1.00 37.21 75 TYR B O 1
ATOM 1203 N N . ILE B 1 77 ? 76.193 21.157 -22.889 1.00 40.25 76 ILE B N 1
ATOM 1204 C CA . ILE B 1 77 ? 77.159 20.290 -23.546 1.00 36.36 76 ILE B CA 1
ATOM 1205 C C . ILE B 1 77 ? 78.561 20.425 -22.942 1.00 37.77 76 ILE B C 1
ATOM 1206 O O . ILE B 1 77 ? 79.213 19.425 -22.655 1.00 46.49 76 ILE B O 1
ATOM 1211 N N . SER B 1 78 ? 79.029 21.656 -22.754 1.00 44.20 77 SER B N 1
ATOM 1212 C CA . SER B 1 78 ? 80.335 21.872 -22.138 1.00 49.89 77 SER B CA 1
ATOM 1213 C C . SER B 1 78 ? 80.394 21.303 -20.731 1.00 42.78 77 SER B C 1
ATOM 1214 O O . SER B 1 78 ? 81.368 20.675 -20.356 1.00 48.88 77 SER B O 1
ATOM 1217 N N . LYS B 1 79 ? 79.352 21.530 -19.945 1.00 37.87 78 LYS B N 1
ATOM 1218 C CA . LYS B 1 79 ? 79.308 20.984 -18.593 1.00 44.65 78 LYS B CA 1
ATOM 1219 C C . LYS B 1 79 ? 79.294 19.449 -18.608 1.00 40.07 78 LYS B C 1
ATOM 1220 O O . LYS B 1 79 ? 80.065 18.816 -17.895 1.00 49.20 78 LYS B O 1
ATOM 1226 N N . ALA B 1 80 ? 78.419 18.859 -19.419 1.00 33.01 79 ALA B N 1
ATOM 1227 C CA . ALA B 1 80 ? 78.353 17.408 -19.533 1.00 35.75 79 ALA B CA 1
ATOM 1228 C C . ALA B 1 80 ? 79.711 16.823 -19.925 1.00 38.14 79 ALA B C 1
ATOM 1229 O O . ALA B 1 80 ? 80.156 15.845 -19.337 1.00 35.23 79 ALA B O 1
ATOM 1231 N N . LYS B 1 81 ? 80.371 17.431 -20.910 1.00 37.22 80 LYS B N 1
ATOM 1232 C CA . LYS B 1 81 ? 81.671 16.940 -21.354 1.00 49.03 80 LYS B CA 1
ATOM 1233 C C . LYS B 1 81 ? 82.695 17.117 -20.239 1.00 56.61 80 LYS B C 1
ATOM 1234 O O . LYS B 1 81 ? 83.586 16.287 -20.077 1.00 60.30 80 LYS B O 1
ATOM 1236 N N . GLU B 1 82 ? 82.546 18.195 -19.469 1.00 42.04 81 GLU B N 1
ATOM 1237 C CA . GLU B 1 82 ? 83.397 18.461 -18.313 1.00 51.22 81 GLU B CA 1
ATOM 1238 C C . GLU B 1 82 ? 83.269 17.359 -17.259 1.00 45.77 81 GLU B C 1
ATOM 1239 O O . GLU B 1 82 ? 84.275 16.871 -16.729 1.00 47.02 81 GLU B O 1
ATOM 1245 N N . LEU B 1 83 ? 82.033 16.954 -16.970 1.00 40.81 82 LEU B N 1
ATOM 1246 C CA . LEU B 1 83 ? 81.775 15.899 -15.988 1.00 45.31 82 LEU B CA 1
ATOM 1247 C C . LEU B 1 83 ? 82.256 14.530 -16.480 1.00 42.86 82 LEU B C 1
ATOM 1248 O O . LEU B 1 83 ? 82.748 13.706 -15.699 1.00 41.76 82 LEU B O 1
ATOM 1253 N N . ILE B 1 84 ? 82.126 14.297 -17.782 1.00 38.84 83 ILE B N 1
ATOM 1254 C CA . ILE B 1 84 ? 82.622 13.065 -18.387 1.00 37.51 83 ILE B CA 1
ATOM 1255 C C . ILE B 1 84 ? 84.153 12.989 -18.310 1.00 38.89 83 ILE B C 1
ATOM 1256 O O . ILE B 1 84 ? 84.718 11.933 -18.054 1.00 40.25 83 ILE B O 1
ATOM 1261 N N . GLU B 1 85 ? 84.819 14.119 -18.518 1.00 52.89 84 GLU B N 1
ATOM 1262 C CA . GLU B 1 85 ? 86.275 14.148 -18.416 1.00 60.00 84 GLU B CA 1
ATOM 1263 C C . GLU B 1 85 ? 86.706 13.949 -16.973 1.00 49.41 84 GLU B C 1
ATOM 1264 O O . GLU B 1 85 ? 87.611 13.169 -16.692 1.00 57.89 84 GLU B O 1
ATOM 1267 N N . LYS B 1 86 ? 86.019 14.612 -16.055 1.00 50.27 85 LYS B N 1
ATOM 1268 C CA . LYS B 1 86 ? 86.332 14.468 -14.645 1.00 57.62 85 LYS B CA 1
ATOM 1269 C C . LYS B 1 86 ? 86.090 13.049 -14.116 1.00 54.22 85 LYS B C 1
ATOM 1270 O O . LYS B 1 86 ? 86.973 12.468 -13.514 1.00 52.26 85 LYS B O 1
ATOM 1272 N N . TYR B 1 87 ? 84.906 12.489 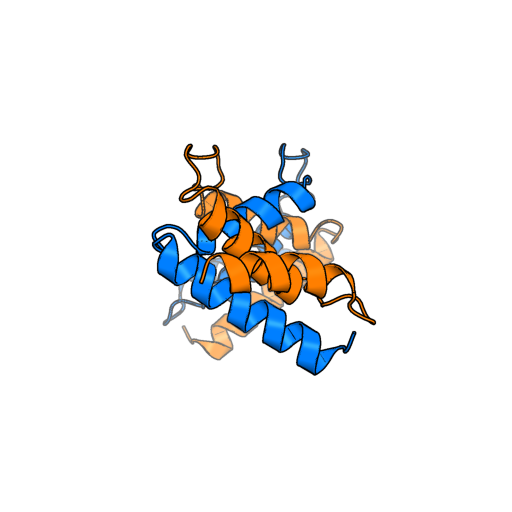-14.344 1.00 46.95 86 TYR B N 1
ATOM 1273 C CA . TYR B 1 87 ? 84.538 11.232 -13.690 1.00 43.00 86 TYR B CA 1
ATOM 1274 C C . TYR B 1 87 ? 84.742 9.988 -14.550 1.00 41.73 86 TYR B C 1
ATOM 1275 O O . TYR B 1 87 ? 84.969 8.900 -14.033 1.00 47.88 86 TYR B O 1
ATOM 1284 N N . GLY B 1 88 ? 84.676 10.157 -15.863 1.00 41.51 87 GLY B N 1
ATOM 1285 C CA . GLY B 1 88 ? 84.873 9.049 -16.771 1.00 39.06 87 GLY B CA 1
ATOM 1286 C C . GLY B 1 88 ? 83.567 8.358 -17.099 1.00 45.18 87 GLY B C 1
ATOM 1287 O O . GLY B 1 88 ? 82.586 8.481 -16.365 1.00 42.10 87 GLY B O 1
ATOM 1288 N N . ILE B 1 89 ? 83.552 7.637 -18.215 1.00 41.86 88 ILE B N 1
ATOM 1289 C CA . ILE B 1 89 ? 82.405 6.826 -18.592 1.00 42.54 88 ILE B CA 1
ATOM 1290 C C . ILE B 1 89 ? 82.845 5.508 -19.245 1.00 50.91 88 ILE B C 1
ATOM 1291 O O . ILE B 1 89 ? 82.017 4.697 -19.655 1.00 55.62 88 ILE B O 1
#

Secondary structure (DSSP, 8-state):
-HHHHHHHHHHHHGGG-SSPPPHHHHHHHHHHHHHHHT-S--S--TTTT-HHHHHHHHHHHTTTT--HHHHHHHHHHHHHHHHHHH--/-HHHHHHHHHHGGG-SSPPPHHHHHHHHHHHHHHHT-S--S--TTTT-HHHHHHHHHHHTTTT--HHHHHHHHHHHHHHHHHHH--

GO terms:
  GO:0005515 protein binding (F, IPI)

CATH classification: 1.20.80.10

Sequence (174 aa):
MALQADFDRAAEDVRKLKARPDDGELKELYGLYKQAIVGDINIACPGMLDLKGKAKWEAWNLKKGLSTEDATSAYISKAKELIEKYGILQADFDRAAEDVRKLKARPDDGELKELYGLYKQAIVGDINIACPGMLDLKGKAKWEAWNLKKGLSTEDATSAYISKAKELIEKYGI

Organism: Homo sapiens (NCBI:txid9606)

Solvent-accessible surface area: 10574 Å² total; per-residue (Å²): 124,88,53,55,63,44,17,94,46,11,21,107,40,16,212,87,32,153,48,162,7,82,97,48,34,61,72,59,18,59,0,5,83,50,2,9,98,83,20,77,42,150,118,62,39,128,38,27,101,78,114,85,28,22,38,96,23,70,6,38,47,146,38,104,60,63,57,91,66,80,0,12,63,35,7,27,73,40,0,132,92,0,34,148,124,52,25,92,86,74,77,83,16,92,47,8,23,109,33,19,211,96,31,153,49,168,10,75,94,46,17,59,61,60,15,61,0,4,84,53,2,11,98,79,21,73,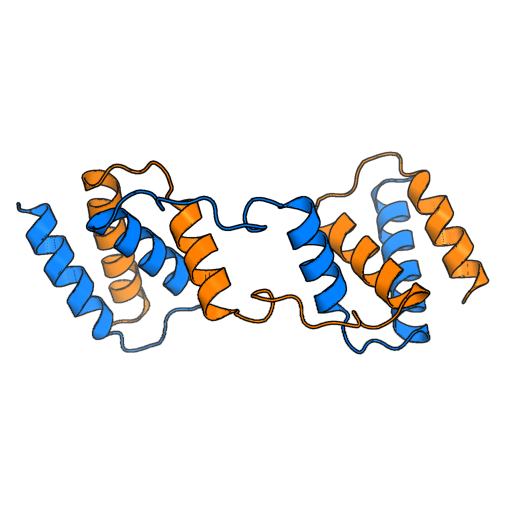39,151,121,64,38,128,38,27,99,76,119,85,27,24,38,97,26,58,3,38,57,134,37,64,62,65,59,91,72,83,0,14,55,36,6,38,74,36,0,49,91,0,39,110,72,68,25,98